Protein AF-A0A6P0WYJ7-F1 (afdb_monomer_lite)

pLDDT: mean 81.5, std 10.46, range [51.03, 93.62]

Foldseek 3Di:
DDDDDDDDDDPPVVVVVLVVPDDPPDDSVVVVVVVVVVVVVVVVVVVVVVVVVVVVVVCCVVPNDDPDCPVVVVCVVVVVPPDD

Sequence (84 aa):
MKQEAVTISIPTDLLEQARQCREDSESFNEMVVEAIASEVRRRRTLAAHQRIVARSAEVEAKTGIQPSSIELIRQLRSGEGRRE

Radius of gyration: 26.76 Å; chains: 1; bounding box: 65×30×64 Å

Structure (mmCIF, N/CA/C/O backbone):
data_AF-A0A6P0WYJ7-F1
#
_entry.id   AF-A0A6P0WYJ7-F1
#
loop_
_atom_site.group_PDB
_atom_site.id
_atom_site.type_symbol
_atom_site.label_atom_id
_atom_site.label_alt_id
_atom_site.label_comp_id
_atom_site.label_asym_id
_atom_site.label_entity_id
_atom_site.label_seq_id
_atom_site.pdbx_PDB_ins_code
_atom_site.Cartn_x
_atom_site.Cartn_y
_atom_site.Cartn_z
_atom_site.occupancy
_atom_site.B_iso_or_equiv
_atom_site.auth_seq_id
_atom_site.auth_comp_id
_atom_site.auth_asym_id
_atom_site.auth_atom_id
_atom_site.pdbx_PDB_model_num
ATOM 1 N N . MET A 1 1 ? -3.529 21.960 11.838 1.00 54.81 1 MET A N 1
ATOM 2 C CA . MET A 1 1 ? -4.150 21.257 10.690 1.00 54.81 1 MET A CA 1
ATOM 3 C C . MET A 1 1 ? -5.651 21.198 10.927 1.00 54.81 1 MET A C 1
ATOM 5 O O . MET A 1 1 ? -6.032 20.984 12.070 1.00 54.81 1 MET A O 1
ATOM 9 N N . LYS A 1 2 ? -6.493 21.434 9.911 1.00 61.66 2 LYS A N 1
ATOM 10 C CA . LYS A 1 2 ? -7.948 21.240 10.043 1.00 61.66 2 LYS A CA 1
ATOM 11 C C . LYS A 1 2 ? -8.236 19.737 10.039 1.00 61.66 2 LYS A C 1
ATOM 13 O O . LYS A 1 2 ? -7.715 19.039 9.175 1.00 61.66 2 LYS A O 1
ATOM 18 N N . GLN A 1 3 ? -9.002 19.261 11.014 1.00 70.56 3 GLN A N 1
ATOM 19 C CA . GLN A 1 3 ? -9.441 17.870 11.106 1.00 70.56 3 GLN A CA 1
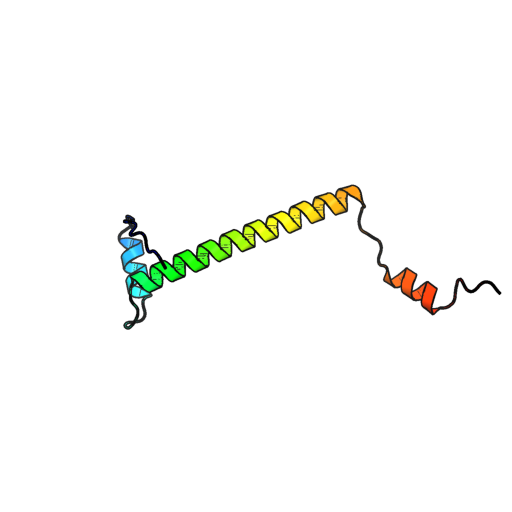ATOM 20 C C . GLN A 1 3 ? -10.942 17.829 10.825 1.00 70.56 3 GLN A C 1
ATOM 22 O O . GLN A 1 3 ? -11.700 18.577 11.439 1.00 70.56 3 GLN A O 1
ATOM 27 N N . GLU A 1 4 ? -11.357 16.986 9.886 1.00 79.50 4 GLU A N 1
ATOM 28 C CA . GLU A 1 4 ? -12.766 16.670 9.653 1.00 79.50 4 GLU A CA 1
ATOM 29 C C . GLU A 1 4 ? -13.072 15.337 10.334 1.00 79.50 4 GLU A C 1
ATOM 31 O O . GLU A 1 4 ? -12.355 14.353 10.140 1.00 79.50 4 GLU A O 1
ATOM 36 N N . ALA A 1 5 ? -14.113 15.312 11.167 1.00 81.88 5 ALA A N 1
ATOM 37 C CA . ALA A 1 5 ? -14.557 14.091 11.820 1.00 81.88 5 ALA A CA 1
ATOM 38 C C . ALA A 1 5 ? -15.398 13.273 10.835 1.00 81.88 5 ALA A C 1
ATOM 40 O O . ALA A 1 5 ? -16.438 13.733 10.363 1.00 81.88 5 ALA A O 1
ATOM 41 N N . VAL A 1 6 ? -14.955 12.054 10.540 1.00 82.06 6 VAL A N 1
ATOM 42 C CA . VAL A 1 6 ? -15.679 11.106 9.689 1.00 82.06 6 VAL A CA 1
ATOM 43 C C . VAL A 1 6 ? -16.127 9.938 10.555 1.00 82.06 6 VAL A C 1
ATOM 45 O O . VAL A 1 6 ? -15.320 9.339 11.260 1.00 82.06 6 VAL A O 1
ATOM 48 N N . THR A 1 7 ? -17.418 9.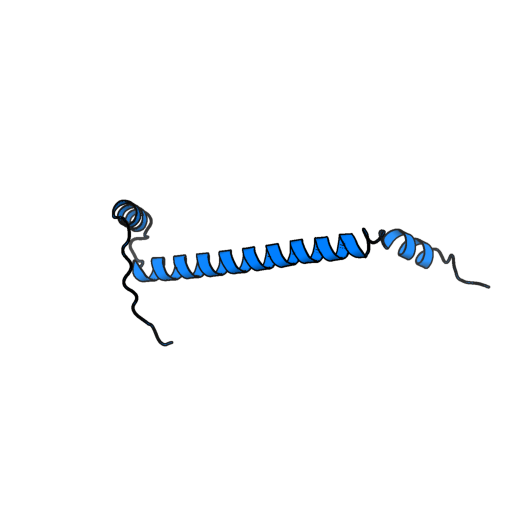607 10.506 1.00 87.31 7 THR A N 1
ATOM 49 C CA . THR A 1 7 ? -17.949 8.410 11.171 1.00 87.31 7 THR A CA 1
ATOM 50 C C . THR A 1 7 ? -17.935 7.255 10.180 1.00 87.31 7 THR A C 1
ATOM 52 O O . THR A 1 7 ? -18.551 7.344 9.120 1.00 87.31 7 THR A O 1
ATOM 55 N N . ILE A 1 8 ? -17.237 6.173 10.520 1.00 84.25 8 ILE A N 1
ATOM 56 C CA . ILE A 1 8 ? -17.181 4.947 9.719 1.00 84.25 8 ILE A CA 1
ATOM 57 C C . ILE A 1 8 ? -17.747 3.778 10.521 1.00 84.25 8 ILE A C 1
ATOM 59 O O . ILE A 1 8 ? -17.513 3.664 11.722 1.00 84.25 8 ILE A O 1
ATOM 63 N N . SER A 1 9 ? -18.502 2.907 9.854 1.00 87.31 9 SER A N 1
ATOM 64 C CA . SER A 1 9 ? -18.971 1.655 10.452 1.00 87.31 9 SER A CA 1
ATOM 65 C C . SER A 1 9 ? -17.917 0.580 10.235 1.00 87.31 9 SER A C 1
ATOM 67 O O . SER A 1 9 ? -17.564 0.279 9.095 1.00 87.31 9 SER A O 1
ATOM 69 N N . ILE A 1 10 ? -17.405 0.023 11.329 1.00 84.00 10 ILE A N 1
ATOM 70 C CA . ILE A 1 10 ? -16.400 -1.039 11.310 1.00 84.00 10 ILE A CA 1
ATOM 71 C C . ILE A 1 10 ? -17.088 -2.336 11.752 1.00 84.00 10 ILE A C 1
ATOM 73 O O . ILE A 1 10 ? -17.781 -2.313 12.772 1.00 84.00 10 ILE A O 1
ATOM 77 N N . PRO A 1 11 ? -16.923 -3.453 11.019 1.00 91.19 11 PRO A N 1
ATOM 78 C CA . PRO A 1 11 ? -17.410 -4.754 11.462 1.00 91.19 11 PRO A CA 1
ATOM 79 C C . PRO A 1 11 ? -16.875 -5.097 12.850 1.00 91.19 11 PRO A C 1
ATOM 81 O O . PRO A 1 11 ? -15.698 -4.870 13.138 1.00 91.19 11 PRO A O 1
ATOM 84 N N . THR A 1 12 ? -17.728 -5.665 13.696 1.00 87.19 12 THR A N 1
ATOM 85 C CA . THR A 1 12 ? -17.402 -5.951 15.097 1.00 87.19 12 THR A CA 1
ATOM 86 C C . THR A 1 12 ? -16.164 -6.836 15.219 1.00 87.19 12 THR A C 1
ATOM 88 O O . THR A 1 12 ? -15.265 -6.519 15.991 1.00 87.19 12 THR A O 1
ATOM 91 N N . ASP A 1 13 ? -16.053 -7.854 14.365 1.00 89.81 13 ASP A N 1
ATOM 92 C CA . ASP A 1 13 ? -14.924 -8.789 14.335 1.00 89.81 13 ASP A CA 1
ATOM 93 C C . ASP A 1 13 ? -13.586 -8.079 14.076 1.00 89.81 13 ASP A C 1
ATOM 95 O O . ASP A 1 13 ? -12.567 -8.386 14.695 1.00 89.81 13 ASP A O 1
ATOM 99 N N . LEU A 1 14 ? -13.585 -7.092 13.173 1.00 84.31 14 LEU A N 1
ATOM 100 C CA . LEU A 1 14 ? -12.392 -6.311 12.847 1.00 84.31 14 LEU A CA 1
ATOM 101 C C . LEU A 1 14 ? -12.029 -5.359 13.992 1.00 84.31 14 LEU A C 1
ATOM 103 O O . LEU A 1 14 ? -10.856 -5.112 14.255 1.00 84.31 14 LEU A O 1
ATOM 107 N N . LEU A 1 15 ? -13.038 -4.826 14.681 1.00 85.38 15 LEU A N 1
ATOM 108 C CA . LEU A 1 15 ? -12.851 -3.946 15.827 1.00 85.38 15 LEU A CA 1
ATOM 109 C C . LEU A 1 15 ? -12.272 -4.703 17.031 1.00 85.38 15 LEU A C 1
ATOM 111 O O . LEU A 1 15 ? -11.433 -4.149 17.739 1.00 85.38 15 LEU A O 1
ATOM 115 N N . GLU A 1 16 ? -12.667 -5.959 17.244 1.00 85.31 16 GLU A N 1
ATOM 116 C CA . GLU A 1 16 ? -12.066 -6.818 18.270 1.00 85.31 16 GLU A CA 1
ATOM 117 C C . GLU A 1 16 ? -10.608 -7.151 17.955 1.00 85.31 16 GLU A C 1
ATOM 119 O O . GLU A 1 16 ? -9.744 -6.959 18.810 1.00 85.31 16 GLU A O 1
ATOM 124 N N . GLN A 1 17 ? -10.309 -7.554 16.718 1.00 84.88 17 GLN A N 1
ATOM 125 C CA . GLN A 1 17 ? -8.932 -7.807 16.277 1.00 84.88 17 GLN A CA 1
ATOM 126 C C . GLN A 1 17 ? -8.054 -6.560 16.436 1.00 84.88 17 GLN A C 1
ATOM 128 O O . GLN A 1 17 ? -6.959 -6.624 16.987 1.00 84.88 17 GLN A O 1
ATOM 133 N N . ALA A 1 18 ? -8.562 -5.397 16.027 1.00 82.81 18 ALA A N 1
ATOM 134 C CA . ALA A 1 18 ? -7.843 -4.137 16.150 1.00 82.81 18 ALA A CA 1
ATOM 135 C C . ALA A 1 18 ? -7.589 -3.743 17.617 1.00 82.81 18 ALA A C 1
ATOM 137 O O . ALA A 1 18 ? -6.565 -3.142 17.921 1.00 82.81 18 ALA A O 1
ATOM 138 N N . ARG A 1 19 ? -8.489 -4.097 18.545 1.00 80.69 19 ARG A N 1
ATOM 139 C CA . ARG A 1 19 ? -8.263 -3.903 19.987 1.00 80.69 19 ARG A CA 1
ATOM 140 C C . ARG A 1 19 ? -7.220 -4.862 20.551 1.00 80.69 19 ARG A C 1
ATOM 142 O O . ARG A 1 19 ? -6.462 -4.445 21.414 1.00 80.69 19 ARG A O 1
ATOM 149 N N . GLN A 1 20 ? -7.179 -6.107 20.077 1.00 82.88 20 GLN A N 1
ATOM 150 C CA . GLN A 1 20 ? -6.190 -7.106 20.502 1.00 82.88 20 GLN A CA 1
ATOM 151 C C . GLN A 1 20 ? -4.774 -6.779 20.014 1.00 82.88 20 GLN A C 1
ATOM 153 O O . GLN A 1 20 ? -3.806 -7.094 20.695 1.00 82.88 20 GLN A O 1
ATOM 158 N N . CYS A 1 21 ? -4.650 -6.152 18.843 1.00 76.38 21 CYS A N 1
ATOM 159 C CA . CYS A 1 21 ? -3.366 -5.719 18.291 1.00 76.38 21 CYS A CA 1
ATOM 160 C C . CYS A 1 21 ? -2.876 -4.373 18.838 1.00 76.38 21 CYS A C 1
ATOM 162 O O . CYS A 1 21 ? -1.775 -3.956 18.489 1.00 76.38 21 CYS A O 1
ATOM 164 N N . ARG A 1 22 ? -3.683 -3.674 19.644 1.00 73.44 22 ARG A N 1
ATOM 165 C CA . ARG A 1 22 ? -3.311 -2.371 20.192 1.00 73.44 22 ARG A CA 1
ATOM 166 C C . ARG A 1 22 ? -2.310 -2.558 21.328 1.00 73.44 22 ARG A C 1
ATOM 168 O O . ARG A 1 22 ? -2.564 -3.346 22.236 1.00 73.44 22 ARG A O 1
ATOM 175 N N . GLU A 1 23 ? -1.226 -1.790 21.328 1.00 66.50 23 GLU A N 1
ATOM 176 C CA . GLU A 1 23 ? -0.411 -1.633 22.533 1.00 66.50 23 GLU A CA 1
ATOM 177 C C . GLU A 1 23 ? -1.206 -0.821 23.572 1.00 66.50 23 GLU A C 1
ATOM 179 O O . GLU A 1 23 ? -1.943 0.116 23.237 1.00 66.50 23 GLU A O 1
ATOM 184 N N . ASP A 1 24 ? -1.110 -1.202 24.849 1.00 61.41 24 ASP A N 1
ATOM 185 C CA . ASP A 1 24 ? -1.997 -0.711 25.916 1.00 61.41 24 ASP A CA 1
ATOM 186 C C . ASP A 1 24 ? -2.024 0.828 26.041 1.00 61.41 24 ASP A C 1
ATOM 188 O O . ASP A 1 24 ? -3.041 1.403 26.448 1.00 61.41 24 ASP A O 1
ATOM 192 N N . SER A 1 25 ? -0.951 1.506 25.619 1.00 57.66 25 SER A N 1
ATOM 193 C CA . SER A 1 25 ? -0.769 2.960 25.686 1.00 57.66 25 SER A CA 1
ATOM 194 C C . SER A 1 25 ? -1.266 3.768 24.479 1.00 57.66 25 SER A C 1
ATOM 196 O O . SER A 1 25 ? -1.310 4.993 24.580 1.00 57.66 25 SER A O 1
ATOM 198 N N . GLU A 1 26 ? -1.643 3.149 23.357 1.00 69.88 26 GLU A N 1
ATOM 199 C CA . GLU A 1 26 ? -2.013 3.896 22.143 1.00 69.88 26 GLU A CA 1
ATOM 200 C C . GLU A 1 26 ? -3.503 4.254 22.074 1.00 69.88 26 GLU A C 1
ATOM 202 O O . GLU A 1 26 ? -4.390 3.479 22.450 1.00 69.88 26 GLU A O 1
ATOM 207 N N . SER A 1 27 ? -3.818 5.436 21.538 1.00 81.06 27 SER A N 1
ATOM 208 C CA . SER A 1 27 ? -5.196 5.777 21.196 1.00 81.06 27 SER A CA 1
ATOM 209 C C . SER A 1 27 ? -5.634 4.977 19.972 1.00 81.06 27 SER A C 1
ATOM 211 O O . SER A 1 27 ? -4.992 5.011 18.925 1.00 81.06 27 SER A O 1
ATOM 213 N N . PHE A 1 28 ? -6.794 4.319 20.048 1.00 80.12 28 PHE A N 1
ATOM 214 C CA . PHE A 1 28 ? -7.372 3.617 18.893 1.00 80.12 28 PHE A CA 1
ATOM 215 C C . PHE A 1 28 ? -7.522 4.541 17.672 1.00 80.12 28 PHE A C 1
ATOM 217 O O . PHE A 1 28 ? -7.370 4.108 16.535 1.00 80.12 28 PHE A O 1
ATOM 224 N N . ASN A 1 29 ? -7.786 5.830 17.905 1.00 83.88 29 ASN A N 1
ATOM 225 C CA . ASN A 1 29 ? -7.884 6.812 16.833 1.00 83.88 29 ASN A CA 1
ATOM 226 C C . ASN A 1 29 ? -6.530 7.061 16.146 1.00 83.88 29 ASN A C 1
ATOM 228 O O . ASN A 1 29 ? -6.483 7.187 14.928 1.00 83.88 29 ASN A O 1
ATOM 232 N N . GLU A 1 30 ? -5.434 7.104 16.905 1.00 84.00 30 GLU A N 1
ATOM 233 C CA . GLU A 1 30 ? -4.085 7.277 16.347 1.00 84.00 30 GLU A CA 1
ATOM 234 C C . GLU A 1 30 ? -3.700 6.080 15.481 1.00 84.00 30 GLU A C 1
ATOM 236 O O . GLU A 1 30 ? -3.304 6.270 14.332 1.00 84.00 30 GLU A O 1
ATOM 241 N N . MET A 1 31 ? -3.961 4.864 15.967 1.00 85.62 31 MET A N 1
ATOM 242 C CA . MET A 1 31 ? -3.761 3.630 15.204 1.00 85.62 31 MET A CA 1
ATOM 243 C C . MET A 1 31 ? -4.553 3.636 13.884 1.00 85.62 31 MET A C 1
ATOM 245 O O . MET A 1 31 ? -4.026 3.283 12.829 1.00 85.62 31 MET A O 1
ATOM 249 N N . VAL A 1 32 ? -5.818 4.076 13.902 1.00 86.62 32 VAL A N 1
ATOM 250 C CA . VAL A 1 32 ? -6.640 4.181 12.681 1.00 86.62 32 VAL A CA 1
ATOM 251 C C . VAL A 1 32 ? -6.077 5.226 11.716 1.00 86.62 32 VAL A C 1
ATOM 253 O O . VAL A 1 32 ? -5.998 4.974 10.511 1.00 86.62 32 VAL A O 1
ATOM 256 N N . VAL A 1 33 ? -5.665 6.392 12.218 1.00 87.00 33 VAL A N 1
ATOM 257 C CA . VAL A 1 33 ? -5.057 7.447 11.394 1.00 87.00 33 VAL A CA 1
ATOM 258 C C . VAL A 1 33 ? -3.768 6.948 10.740 1.00 87.00 33 VAL A C 1
ATOM 260 O O . VAL A 1 33 ? -3.566 7.166 9.542 1.00 87.00 33 VAL A O 1
ATOM 263 N N . GLU A 1 34 ? -2.920 6.245 11.486 1.00 87.50 34 GLU A N 1
ATOM 264 C CA . GLU A 1 34 ? -1.680 5.674 10.968 1.00 87.50 34 GLU A CA 1
ATOM 265 C C . GLU A 1 34 ? -1.937 4.573 9.934 1.00 87.50 34 GLU A C 1
ATOM 267 O O . GLU A 1 34 ? -1.316 4.571 8.865 1.00 87.50 34 GLU A O 1
ATOM 272 N N . ALA A 1 35 ? -2.899 3.684 10.191 1.00 88.56 35 ALA A N 1
ATOM 273 C CA . ALA A 1 35 ? -3.296 2.645 9.247 1.00 88.56 35 ALA A CA 1
ATOM 274 C C . ALA A 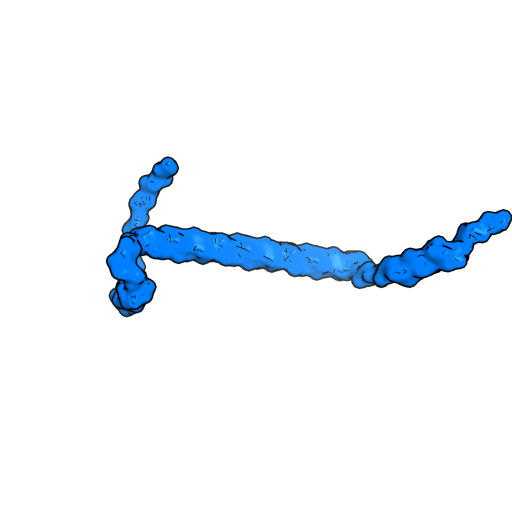1 35 ? -3.782 3.250 7.918 1.00 88.56 35 ALA A C 1
ATOM 276 O O . ALA A 1 35 ? -3.351 2.829 6.839 1.00 88.56 35 ALA A O 1
ATOM 277 N N . ILE A 1 36 ? -4.618 4.294 7.978 1.00 89.75 36 ILE A N 1
ATOM 278 C CA . ILE A 1 36 ? -5.085 5.017 6.788 1.00 89.75 36 ILE A CA 1
ATOM 279 C C . ILE A 1 36 ? -3.910 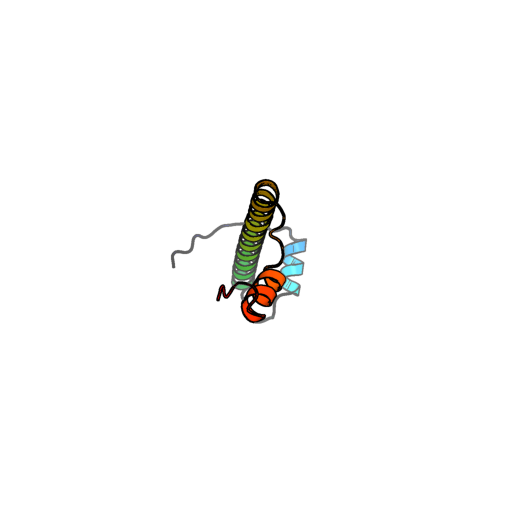5.684 6.068 1.00 89.75 36 ILE A C 1
ATOM 281 O O . ILE A 1 36 ? -3.793 5.573 4.845 1.00 89.75 36 ILE A O 1
ATOM 285 N N . ALA A 1 37 ? -3.017 6.361 6.793 1.00 90.19 37 ALA A N 1
ATOM 286 C CA . ALA A 1 37 ? -1.854 7.014 6.199 1.00 90.19 37 ALA A CA 1
ATOM 287 C C . ALA A 1 37 ? -0.943 6.007 5.476 1.00 90.19 37 ALA A C 1
ATOM 289 O O . ALA A 1 37 ? -0.488 6.273 4.357 1.00 90.19 37 ALA A O 1
ATOM 290 N N . SER A 1 38 ? -0.716 4.845 6.086 1.00 90.12 38 SER A N 1
ATOM 291 C CA . SER A 1 38 ? 0.077 3.751 5.526 1.00 90.12 38 SER A CA 1
ATOM 292 C C . SER A 1 38 ? -0.559 3.178 4.260 1.00 90.12 38 SER A C 1
ATOM 294 O O . SER A 1 38 ? 0.118 3.039 3.238 1.00 90.12 38 SER A O 1
ATOM 296 N N . GLU A 1 39 ? -1.872 2.947 4.264 1.00 93.31 39 GLU A N 1
ATOM 297 C CA . GLU A 1 39 ? -2.594 2.447 3.091 1.00 93.31 39 GLU A CA 1
ATOM 298 C C . GLU A 1 39 ? -2.621 3.476 1.946 1.00 93.31 39 GLU A C 1
ATOM 300 O O . GLU A 1 39 ? -2.404 3.125 0.782 1.00 93.31 39 GLU A O 1
ATOM 305 N N . VAL A 1 40 ? -2.793 4.769 2.244 1.00 93.62 40 VAL A N 1
ATOM 306 C CA . VAL A 1 40 ? -2.702 5.842 1.236 1.00 93.62 40 VAL A CA 1
ATOM 307 C C . VAL A 1 40 ? -1.313 5.881 0.600 1.00 93.62 40 VAL A C 1
ATOM 309 O O . VAL A 1 40 ? -1.204 5.969 -0.628 1.00 93.62 40 VAL A O 1
ATOM 312 N N . ARG A 1 41 ? -0.242 5.801 1.403 1.00 93.19 41 ARG A N 1
ATOM 313 C CA . ARG A 1 41 ? 1.136 5.743 0.885 1.00 93.19 41 ARG A CA 1
ATOM 314 C C . ARG A 1 41 ? 1.332 4.513 0.006 1.00 93.19 41 ARG A C 1
ATOM 316 O O . ARG A 1 41 ? 1.803 4.652 -1.121 1.00 93.19 41 ARG A O 1
ATOM 323 N N . ARG A 1 42 ? 0.902 3.337 0.470 1.00 93.19 42 ARG A N 1
ATOM 324 C CA . ARG A 1 42 ? 0.994 2.073 -0.271 1.00 93.19 42 ARG A CA 1
ATOM 325 C C . ARG A 1 42 ? 0.303 2.159 -1.631 1.00 93.19 42 ARG A C 1
ATOM 327 O O . ARG A 1 42 ? 0.922 1.831 -2.643 1.00 93.19 42 ARG A O 1
ATOM 334 N N . ARG A 1 43 ? -0.937 2.660 -1.688 1.00 93.31 43 ARG A N 1
ATOM 335 C CA . ARG A 1 43 ? -1.679 2.821 -2.953 1.00 93.31 43 ARG A CA 1
ATOM 336 C C . ARG A 1 43 ? -1.000 3.792 -3.911 1.00 93.31 43 ARG A C 1
ATOM 338 O O . ARG A 1 43 ? -0.934 3.519 -5.108 1.00 93.31 43 ARG A O 1
ATOM 345 N N . ARG A 1 44 ? -0.463 4.906 -3.404 1.00 92.88 44 ARG A N 1
ATOM 346 C CA . ARG A 1 44 ? 0.282 5.876 -4.225 1.00 92.88 44 ARG A CA 1
ATOM 347 C C . ARG A 1 44 ? 1.548 5.262 -4.811 1.00 92.88 44 ARG A C 1
ATOM 349 O O . ARG A 1 44 ? 1.787 5.420 -6.006 1.00 92.88 44 ARG A O 1
ATOM 356 N N . THR A 1 45 ? 2.322 4.546 -4.000 1.00 92.31 45 THR A N 1
ATOM 357 C CA . THR A 1 45 ? 3.539 3.863 -4.453 1.00 92.31 45 THR A CA 1
ATOM 358 C C . THR A 1 45 ? 3.221 2.799 -5.497 1.00 92.31 45 THR A C 1
ATOM 360 O O . THR A 1 45 ? 3.880 2.752 -6.532 1.00 92.31 45 THR A O 1
ATOM 363 N N . LEU A 1 46 ? 2.172 1.998 -5.284 1.00 93.44 46 LEU A N 1
ATOM 364 C CA . LEU A 1 46 ? 1.743 0.988 -6.251 1.00 93.44 46 LEU A CA 1
ATOM 365 C C . LEU A 1 46 ? 1.341 1.621 -7.590 1.00 93.44 46 LEU A C 1
ATOM 367 O O . 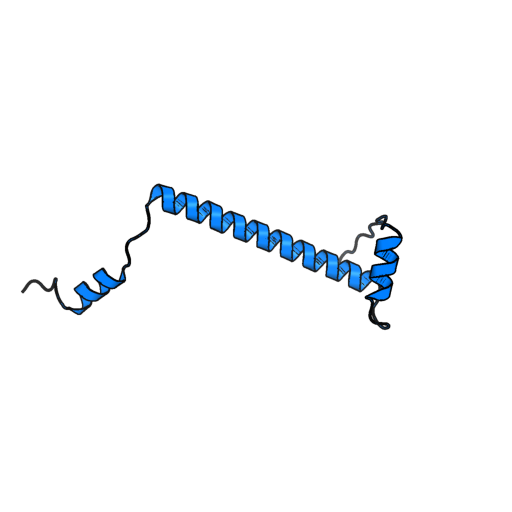LEU A 1 46 ? 1.801 1.182 -8.641 1.00 93.44 46 LEU A O 1
ATOM 371 N N . ALA A 1 47 ? 0.545 2.691 -7.556 1.00 93.12 47 ALA A N 1
ATOM 372 C CA . ALA A 1 47 ? 0.147 3.411 -8.762 1.00 93.12 47 ALA A CA 1
ATOM 373 C C . ALA A 1 47 ? 1.351 4.038 -9.488 1.00 93.12 47 ALA A C 1
ATOM 375 O O . ALA A 1 47 ? 1.421 4.015 -10.716 1.00 93.12 47 ALA A O 1
ATOM 376 N N . ALA A 1 48 ? 2.319 4.588 -8.749 1.00 93.12 48 ALA A N 1
ATOM 377 C CA . ALA A 1 48 ? 3.552 5.117 -9.327 1.00 93.12 48 ALA A CA 1
ATOM 378 C C . ALA A 1 48 ? 4.381 4.010 -9.994 1.00 93.12 48 ALA A C 1
ATOM 380 O O . ALA A 1 48 ? 4.825 4.178 -11.128 1.00 93.12 48 ALA A O 1
ATOM 381 N N . HIS A 1 49 ? 4.528 2.862 -9.332 1.00 92.44 49 HIS A N 1
ATOM 382 C CA . HIS A 1 49 ? 5.226 1.707 -9.886 1.00 92.44 49 HIS A CA 1
ATOM 383 C C . HIS A 1 49 ? 4.562 1.207 -11.176 1.00 92.44 49 HIS A C 1
ATOM 385 O O . HIS A 1 49 ? 5.240 1.032 -12.184 1.00 92.44 49 HIS A O 1
ATOM 391 N N . GLN A 1 50 ? 3.233 1.078 -11.190 1.00 93.00 50 GLN A N 1
ATOM 392 C CA . GLN A 1 50 ? 2.481 0.687 -12.386 1.00 93.00 50 GLN A CA 1
ATOM 393 C C . GLN A 1 50 ? 2.682 1.664 -13.552 1.00 93.00 50 GLN A C 1
ATOM 395 O O . GLN A 1 50 ? 2.841 1.232 -14.691 1.00 93.00 50 GLN A O 1
ATOM 400 N N . ARG A 1 51 ? 2.735 2.976 -13.281 1.00 92.25 51 ARG A N 1
ATOM 401 C CA . ARG A 1 51 ? 3.039 3.986 -14.309 1.00 92.25 51 ARG A CA 1
ATOM 402 C C . ARG A 1 51 ? 4.444 3.829 -14.878 1.00 92.25 51 ARG A C 1
ATOM 404 O O . ARG A 1 51 ? 4.613 3.969 -16.085 1.00 92.25 51 ARG A O 1
ATOM 411 N N . ILE A 1 52 ? 5.434 3.544 -14.029 1.00 90.62 52 ILE A N 1
ATOM 412 C CA . ILE A 1 52 ? 6.813 3.299 -14.468 1.00 90.62 52 ILE A CA 1
ATOM 413 C C . ILE A 1 52 ? 6.850 2.072 -15.376 1.00 90.62 52 ILE A C 1
ATOM 415 O O . ILE A 1 52 ? 7.350 2.171 -16.488 1.00 90.62 52 ILE A O 1
ATOM 419 N N . VAL A 1 53 ? 6.258 0.955 -14.946 1.00 91.81 53 VAL A N 1
ATOM 420 C CA . VAL A 1 53 ? 6.225 -0.288 -15.730 1.00 91.81 53 VAL A CA 1
ATOM 421 C C . VAL A 1 53 ? 5.547 -0.074 -17.084 1.00 91.81 53 VAL A C 1
ATOM 423 O O . VAL A 1 53 ? 6.113 -0.440 -18.112 1.00 91.81 53 VAL A O 1
ATOM 426 N N . ALA A 1 54 ? 4.380 0.575 -17.108 1.00 91.69 54 ALA A N 1
ATOM 427 C CA . ALA A 1 54 ? 3.671 0.871 -18.352 1.00 91.69 54 ALA A CA 1
ATOM 428 C C . ALA A 1 54 ? 4.509 1.755 -19.288 1.00 91.69 54 ALA A C 1
ATOM 430 O O . ALA A 1 54 ? 4.637 1.467 -20.476 1.00 91.69 54 ALA A O 1
ATOM 431 N N . ARG A 1 55 ? 5.141 2.803 -18.747 1.00 88.69 55 ARG A N 1
ATOM 432 C CA . ARG A 1 55 ? 5.989 3.702 -19.533 1.00 88.69 55 ARG A CA 1
ATOM 433 C C . ARG A 1 55 ? 7.240 3.003 -20.061 1.00 88.69 55 ARG A C 1
ATOM 435 O O . ARG A 1 55 ? 7.629 3.254 -21.197 1.00 88.69 55 ARG A O 1
ATOM 442 N N . SER A 1 56 ? 7.867 2.147 -19.261 1.00 84.00 56 SER A N 1
ATOM 443 C CA . SER A 1 56 ? 9.014 1.345 -19.685 1.00 84.00 56 SER A CA 1
ATOM 444 C C . SER A 1 56 ? 8.637 0.403 -20.825 1.00 84.00 56 SER A C 1
ATOM 446 O O . SER A 1 56 ? 9.357 0.368 -21.817 1.00 84.00 56 SER A O 1
ATOM 448 N N . ALA A 1 57 ? 7.482 -0.263 -20.741 1.00 87.81 57 ALA A N 1
ATOM 449 C CA . ALA A 1 57 ? 6.975 -1.117 -21.814 1.00 87.81 57 ALA A CA 1
ATOM 450 C C . ALA A 1 57 ? 6.686 -0.327 -23.106 1.00 87.81 57 ALA A C 1
ATOM 452 O O . ALA A 1 57 ? 7.028 -0.781 -24.194 1.00 87.81 57 ALA A O 1
ATOM 453 N N . GLU A 1 58 ? 6.114 0.879 -23.008 1.00 88.56 58 GLU A N 1
ATOM 454 C CA . GLU A 1 58 ? 5.922 1.760 -24.171 1.00 88.56 58 GLU A CA 1
ATOM 455 C C . GLU A 1 58 ? 7.245 2.174 -24.825 1.00 88.56 58 GLU A C 1
ATOM 457 O O . GLU A 1 58 ? 7.329 2.257 -26.050 1.00 88.56 58 GLU A O 1
ATOM 462 N N . VAL A 1 59 ? 8.261 2.489 -24.017 1.00 85.38 59 VAL A N 1
ATOM 463 C CA . VAL A 1 59 ? 9.585 2.868 -24.520 1.00 85.38 59 VAL A CA 1
ATOM 464 C C . VAL A 1 59 ? 10.247 1.667 -25.182 1.00 85.38 59 VAL A C 1
ATOM 466 O O . VAL A 1 59 ? 10.651 1.782 -26.332 1.00 85.38 59 VAL A O 1
ATOM 469 N N . GLU A 1 60 ? 10.271 0.507 -24.527 1.00 85.50 60 GLU A N 1
ATOM 470 C CA . GLU A 1 60 ? 10.826 -0.731 -25.082 1.00 85.50 60 GLU A CA 1
ATOM 471 C C . GLU A 1 60 ? 10.145 -1.128 -26.398 1.00 85.50 60 GLU A C 1
ATOM 473 O O . GLU A 1 60 ? 10.827 -1.441 -27.370 1.00 85.50 60 GLU A O 1
ATOM 478 N N . ALA A 1 61 ? 8.817 -1.019 -26.485 1.00 85.00 61 ALA A N 1
ATOM 479 C CA . ALA A 1 61 ? 8.088 -1.286 -27.724 1.00 85.00 61 ALA A CA 1
ATOM 480 C C . ALA A 1 61 ? 8.453 -0.313 -28.863 1.00 85.00 61 ALA A C 1
ATOM 482 O O . ALA A 1 61 ? 8.403 -0.690 -30.032 1.00 85.00 61 ALA A O 1
ATOM 483 N N . LYS A 1 62 ? 8.808 0.940 -28.546 1.00 85.19 62 LYS A N 1
ATOM 484 C CA . LYS A 1 62 ? 9.151 1.969 -29.544 1.00 85.19 62 LYS A CA 1
ATOM 485 C C . LYS A 1 62 ? 10.617 1.952 -29.960 1.00 85.19 62 LYS A C 1
ATOM 487 O O . LYS A 1 62 ? 10.908 2.164 -31.132 1.00 85.19 62 LYS A O 1
ATOM 492 N N . THR A 1 63 ? 11.535 1.778 -29.015 1.00 81.88 63 THR A N 1
ATOM 493 C CA . THR A 1 63 ? 12.984 1.889 -29.253 1.00 81.88 63 THR A CA 1
ATOM 494 C C . THR A 1 63 ? 13.696 0.543 -29.290 1.00 81.88 63 THR A C 1
ATOM 496 O O . THR A 1 63 ? 14.872 0.498 -29.642 1.00 81.88 63 THR A O 1
ATOM 499 N N . GLY A 1 64 ? 13.010 -0.547 -28.935 1.00 78.69 64 GLY A N 1
ATOM 500 C CA . GLY A 1 64 ? 13.645 -1.826 -28.641 1.00 78.69 64 GLY A CA 1
ATOM 501 C C . GLY A 1 64 ? 14.475 -1.767 -27.356 1.00 78.69 64 GLY A C 1
ATOM 502 O O . GLY A 1 64 ? 14.565 -0.733 -26.684 1.00 78.69 64 GLY A O 1
ATOM 503 N N . ILE A 1 65 ? 15.110 -2.889 -27.018 1.00 76.56 65 ILE A N 1
ATOM 504 C CA . ILE A 1 65 ? 16.088 -2.948 -25.930 1.00 76.56 65 ILE A CA 1
ATOM 505 C C . ILE A 1 65 ? 17.347 -2.221 -26.400 1.00 76.56 65 ILE A C 1
ATOM 507 O O . ILE A 1 65 ? 17.980 -2.633 -27.375 1.00 76.56 65 ILE A O 1
ATOM 511 N N . GLN A 1 66 ? 17.716 -1.140 -25.709 1.00 69.25 66 GLN A N 1
ATOM 512 C CA . GLN A 1 66 ? 18.954 -0.436 -26.017 1.00 69.25 66 GLN A CA 1
ATOM 513 C C . GLN A 1 66 ? 20.137 -1.390 -25.769 1.00 69.25 66 GLN A C 1
ATOM 515 O O . GLN A 1 66 ? 20.267 -1.919 -24.660 1.00 69.25 66 GLN A O 1
ATOM 520 N N . PRO A 1 67 ? 20.994 -1.644 -26.775 1.00 70.00 67 PRO A N 1
ATOM 521 C CA . PRO A 1 67 ? 22.132 -2.531 -26.605 1.00 70.00 67 PRO A CA 1
ATOM 522 C C . PRO A 1 67 ? 23.079 -1.971 -25.544 1.00 70.00 67 PRO A C 1
ATOM 524 O O . 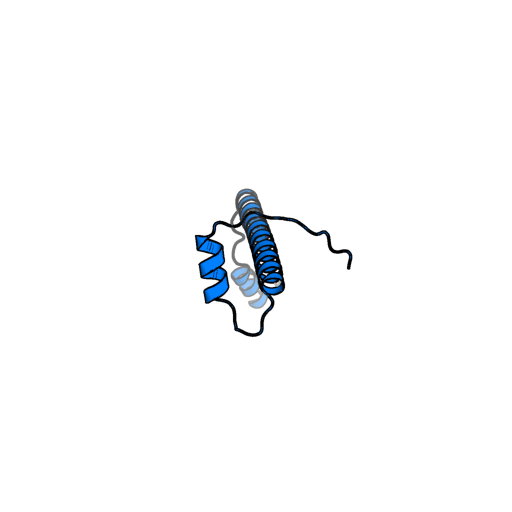PRO A 1 67 ? 23.215 -0.757 -25.380 1.00 70.00 67 PRO A O 1
ATOM 527 N N . SER A 1 68 ? 23.734 -2.873 -24.815 1.00 77.62 68 SER A N 1
ATOM 528 C CA . SER A 1 68 ? 24.643 -2.501 -23.735 1.00 77.62 68 SER A CA 1
ATOM 529 C C . SER A 1 68 ? 25.736 -1.554 -24.232 1.00 77.62 68 SER A C 1
ATOM 531 O O . SER A 1 68 ? 26.539 -1.904 -25.097 1.00 77.62 68 SER A O 1
ATOM 533 N N . SER A 1 69 ? 25.821 -0.373 -23.620 1.00 78.88 69 SER A N 1
ATOM 534 C CA . SER A 1 69 ? 26.865 0.617 -23.910 1.00 78.88 69 SER A CA 1
ATOM 535 C C . SER A 1 69 ? 28.267 0.158 -23.496 1.00 78.88 69 SER A C 1
ATOM 537 O O . SER A 1 69 ? 29.239 0.856 -23.775 1.00 78.88 69 SER A O 1
ATOM 539 N N . ILE A 1 70 ? 28.394 -0.992 -22.822 1.00 82.00 70 ILE A N 1
ATOM 540 C CA . ILE A 1 70 ? 29.679 -1.544 -22.375 1.00 82.00 70 ILE A CA 1
ATOM 541 C C . ILE A 1 70 ? 30.604 -1.790 -23.568 1.00 82.00 70 ILE A C 1
ATOM 543 O O . ILE A 1 70 ? 31.774 -1.416 -23.504 1.00 82.00 70 ILE A O 1
ATOM 547 N N . GLU A 1 71 ? 30.085 -2.352 -24.660 1.00 77.75 71 GLU A N 1
ATOM 548 C CA . GLU A 1 71 ? 30.899 -2.665 -25.840 1.00 77.75 71 GLU A CA 1
ATOM 549 C C . GLU A 1 71 ? 31.401 -1.385 -26.523 1.00 77.75 71 GLU A C 1
ATOM 551 O O . GLU A 1 71 ? 32.579 -1.268 -26.852 1.00 77.75 71 GLU A O 1
ATOM 556 N N . LEU A 1 72 ? 30.541 -0.365 -26.613 1.00 78.12 72 LEU A N 1
ATOM 557 C CA . LEU A 1 72 ? 30.898 0.958 -27.128 1.00 78.12 72 LEU A CA 1
ATOM 558 C C . LEU A 1 72 ? 31.960 1.646 -26.255 1.00 78.12 72 LEU A C 1
ATOM 560 O O . LEU A 1 72 ? 32.933 2.198 -26.763 1.00 78.12 72 LEU A O 1
ATOM 564 N N . ILE A 1 73 ? 31.808 1.597 -24.928 1.00 83.00 73 ILE A N 1
ATOM 565 C CA . ILE A 1 73 ? 32.797 2.149 -23.989 1.00 83.00 73 ILE A CA 1
ATOM 566 C C . ILE A 1 73 ? 34.132 1.411 -24.118 1.00 83.00 73 ILE A C 1
ATOM 568 O O . ILE A 1 73 ? 35.190 2.037 -24.021 1.00 83.00 73 ILE A O 1
ATOM 572 N N . ARG A 1 74 ? 34.099 0.093 -24.343 1.00 81.19 74 ARG A N 1
ATOM 573 C CA . ARG A 1 74 ? 35.297 -0.714 -24.568 1.00 81.19 74 ARG A CA 1
ATOM 574 C C . ARG A 1 74 ? 36.011 -0.271 -25.842 1.00 81.19 74 ARG A C 1
ATOM 576 O O . ARG A 1 74 ? 37.182 0.069 -25.747 1.00 81.19 74 ARG A O 1
ATOM 583 N N . GLN A 1 75 ? 35.305 -0.167 -26.969 1.00 79.12 75 GLN A N 1
ATOM 584 C CA . GLN A 1 75 ? 35.854 0.312 -28.249 1.00 79.12 75 GLN A CA 1
ATOM 585 C C . GLN A 1 75 ? 36.494 1.704 -28.120 1.00 79.12 75 GLN A C 1
ATOM 587 O O . GLN A 1 75 ? 37.635 1.909 -28.535 1.00 79.12 75 GLN A O 1
ATOM 592 N N . LEU A 1 76 ? 35.816 2.637 -27.438 1.00 80.69 76 LEU A N 1
ATOM 593 C CA . LEU A 1 76 ? 36.336 3.986 -27.187 1.00 80.69 76 LEU A CA 1
ATOM 594 C C . LEU A 1 76 ? 37.600 3.996 -26.308 1.00 80.69 76 LEU A C 1
ATOM 596 O O . LEU A 1 76 ? 38.489 4.817 -26.530 1.00 80.69 76 LEU A O 1
ATOM 600 N N . ARG A 1 77 ? 37.709 3.097 -25.317 1.00 78.50 77 ARG A N 1
ATOM 601 C CA . ARG A 1 77 ? 38.920 2.961 -24.480 1.00 78.50 77 ARG A CA 1
ATOM 602 C C . ARG A 1 77 ? 40.070 2.263 -25.201 1.00 78.50 77 ARG A C 1
ATOM 604 O O . ARG A 1 77 ? 41.218 2.616 -24.949 1.00 78.50 77 ARG A O 1
ATOM 611 N N . SER A 1 78 ? 39.773 1.305 -26.076 1.00 78.69 78 SER A N 1
ATOM 612 C CA . SER A 1 78 ? 40.762 0.578 -26.882 1.00 78.69 78 SER A CA 1
ATOM 613 C C . SER A 1 78 ? 41.431 1.453 -27.949 1.00 78.69 78 SER A C 1
ATOM 615 O O . SER A 1 78 ? 42.417 1.034 -28.544 1.00 78.69 78 SER A O 1
ATOM 617 N N . GLY A 1 79 ? 40.924 2.667 -28.193 1.00 67.56 79 GLY A N 1
ATOM 618 C CA . GLY A 1 79 ? 41.475 3.592 -29.186 1.00 67.56 79 GLY A CA 1
ATOM 619 C C . GLY A 1 79 ? 41.073 3.279 -30.630 1.00 67.56 79 GLY A C 1
ATOM 620 O O . GLY A 1 79 ? 41.532 3.978 -31.534 1.00 67.56 79 GLY A O 1
ATOM 621 N N . GLU A 1 80 ? 40.193 2.297 -30.857 1.00 60.00 80 GLU A N 1
ATOM 622 C CA . GLU A 1 80 ? 39.591 2.014 -32.166 1.00 60.00 80 GLU A CA 1
ATOM 623 C C . GLU A 1 80 ? 38.710 3.202 -32.583 1.00 60.00 80 GLU A C 1
ATOM 625 O O . GLU A 1 80 ? 37.557 3.334 -32.181 1.00 60.00 80 GLU A O 1
ATOM 630 N N . GLY A 1 81 ? 39.292 4.130 -33.342 1.00 58.44 81 GLY A N 1
ATOM 631 C CA . GLY A 1 81 ? 38.639 5.372 -33.763 1.00 58.44 81 GLY A CA 1
ATOM 632 C C . GLY A 1 81 ? 39.536 6.608 -33.724 1.00 58.44 81 GLY A C 1
ATOM 633 O O . GLY A 1 81 ? 39.163 7.633 -34.298 1.00 58.44 81 GLY A O 1
ATOM 634 N N . ARG A 1 82 ? 40.734 6.534 -33.123 1.00 57.84 82 ARG A N 1
ATOM 635 C CA . ARG A 1 82 ? 41.780 7.532 -33.386 1.00 57.84 82 ARG A CA 1
ATOM 636 C C . ARG A 1 82 ? 42.308 7.298 -34.800 1.00 57.84 82 ARG A C 1
ATOM 638 O O . ARG A 1 82 ? 43.166 6.453 -35.010 1.00 57.84 82 ARG A O 1
ATOM 645 N N . ARG A 1 83 ? 41.724 8.003 -35.772 1.00 58.53 83 ARG A N 1
ATOM 646 C CA . ARG A 1 83 ? 42.326 8.171 -37.099 1.00 58.53 83 ARG A CA 1
ATOM 647 C C . ARG A 1 83 ? 43.657 8.900 -36.902 1.00 58.53 83 ARG A C 1
ATOM 649 O O . ARG A 1 83 ? 43.655 9.952 -36.261 1.00 58.53 83 ARG A O 1
ATOM 656 N N . GLU A 1 84 ? 44.743 8.290 -37.371 1.00 51.03 84 GLU A N 1
ATOM 657 C CA . GLU A 1 84 ? 46.043 8.952 -37.556 1.00 51.03 84 GLU A CA 1
ATOM 658 C C . GLU A 1 84 ? 45.932 10.123 -38.540 1.00 51.03 84 GLU A C 1
ATOM 660 O O . GLU A 1 84 ? 45.101 10.030 -39.479 1.00 51.03 84 GLU A O 1
#

Secondary structure (DSSP, 8-state):
-----------HHHHHHHHHTS-TTS-HHHHHHHHHHHHHHHHHHHHHHHHHHHHHHHHHHHH-PPPPHHHHHHHHHHTTT---